Protein AF-A0A944WUW6-F1 (afdb_monomer)

Secondary structure (DSSP, 8-state):
--SB-HHHHHTTTS-HHHHHHHHHHHHHHHHHHHHHHHHHTTHHHHHHHHHHHHHHT-SSPPPHHHHHHHHHHIIIIIITT-TT---HHHHHHHHHHHHHHHHHHHHHHHHHHS--SS-S-SBGGG-

Foldseek 3Di:
DQFFDVVLVVCVPDALVRLVVVVVVVVVCVVVVVVVVCVVVVVVVVVVVVVVVVVVPDPDDDDPVV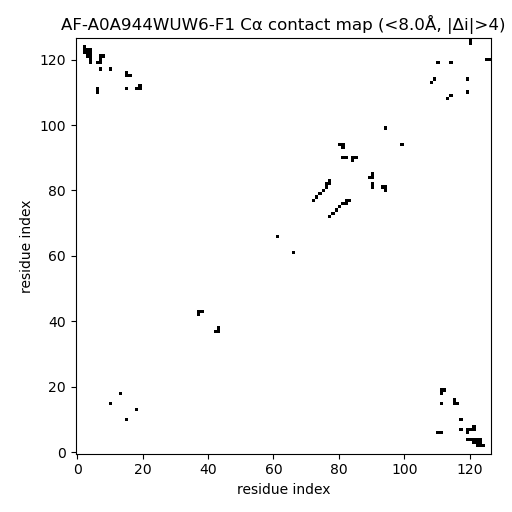VVVVVVVCCVQCVQQVNVDPDPVVSVVCNCVVVVVVVVVVVSCCQSPVCNPSPRDRTPVVD

Radius of gyration: 21.19 Å; Cα contacts (8 Å, |Δi|>4): 56; chains: 1; bounding box: 52×34×46 Å

Structure (mmCIF, N/CA/C/O backbone):
data_AF-A0A944WUW6-F1
#
_entry.id   AF-A0A944WUW6-F1
#
loop_
_atom_site.group_PDB
_atom_site.id
_atom_site.type_symbol
_atom_site.label_atom_id
_atom_site.label_alt_id
_atom_site.label_comp_id
_atom_site.label_asym_id
_atom_site.label_entity_id
_atom_site.label_seq_id
_atom_site.pdbx_PDB_ins_code
_atom_site.Cartn_x
_atom_site.Cartn_y
_atom_site.Cartn_z
_atom_site.occupancy
_atom_site.B_iso_or_equiv
_atom_site.auth_seq_id
_atom_site.auth_comp_id
_atom_site.auth_asym_id
_atom_site.auth_atom_id
_atom_site.pdbx_PDB_model_num
ATOM 1 N N . MET A 1 1 ? 24.281 5.300 -5.720 1.00 60.62 1 MET A N 1
ATOM 2 C CA . MET A 1 1 ? 23.147 4.426 -5.340 1.00 60.62 1 MET A CA 1
ATOM 3 C C . MET A 1 1 ? 21.851 5.213 -5.170 1.00 60.62 1 MET A C 1
ATOM 5 O O . MET A 1 1 ? 20.900 4.852 -5.834 1.00 60.62 1 MET A O 1
ATOM 9 N N . LEU A 1 2 ? 21.797 6.298 -4.378 1.00 64.62 2 LEU A N 1
ATOM 10 C CA . LEU A 1 2 ? 20.575 7.126 -4.249 1.00 64.62 2 LEU A CA 1
ATOM 11 C C . LEU A 1 2 ? 20.174 7.871 -5.532 1.00 64.62 2 LEU A C 1
ATOM 13 O O . LEU A 1 2 ? 18.991 8.075 -5.771 1.00 64.62 2 LEU A O 1
ATOM 17 N N . SER A 1 3 ? 21.148 8.258 -6.355 1.00 71.56 3 SER A N 1
ATOM 18 C CA . SER A 1 3 ? 20.883 8.969 -7.609 1.00 71.56 3 SER A CA 1
ATOM 19 C C . SER A 1 3 ? 20.711 8.047 -8.811 1.00 71.56 3 SER A C 1
ATOM 21 O O . SER A 1 3 ? 20.312 8.545 -9.849 1.00 71.56 3 SER A O 1
ATOM 23 N N . ASN A 1 4 ? 21.002 6.747 -8.693 1.00 74.56 4 ASN A N 1
ATOM 24 C CA . ASN A 1 4 ? 20.932 5.820 -9.824 1.00 74.56 4 ASN A CA 1
ATOM 25 C C . ASN A 1 4 ? 19.585 5.108 -9.820 1.00 74.56 4 ASN A C 1
ATOM 27 O O . ASN A 1 4 ? 19.144 4.623 -8.778 1.00 74.56 4 ASN A O 1
ATOM 31 N N . ASN A 1 5 ? 18.962 5.005 -10.988 1.00 80.81 5 ASN A N 1
ATOM 32 C CA . ASN A 1 5 ? 17.753 4.220 -11.164 1.00 80.81 5 ASN A CA 1
ATOM 33 C C . ASN A 1 5 ? 18.094 2.722 -11.313 1.00 80.81 5 ASN A C 1
ATOM 35 O O . ASN A 1 5 ? 18.631 2.325 -12.349 1.00 80.81 5 ASN A O 1
ATOM 39 N N . PRO A 1 6 ? 17.741 1.864 -10.338 1.00 81.19 6 PRO A N 1
ATOM 40 C CA . PRO A 1 6 ? 18.065 0.441 -10.403 1.00 81.19 6 PRO A CA 1
ATOM 41 C C . PRO A 1 6 ? 17.341 -0.287 -11.544 1.00 81.19 6 PRO A C 1
ATOM 43 O O . PRO A 1 6 ? 17.846 -1.288 -12.040 1.00 81.19 6 PRO A O 1
ATOM 46 N N . PHE A 1 7 ? 16.187 0.209 -12.005 1.00 82.25 7 PHE A N 1
ATOM 47 C C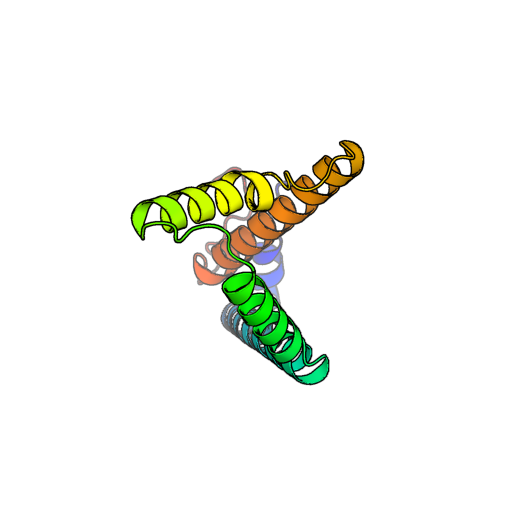A . PHE A 1 7 ? 15.465 -0.398 -13.128 1.00 82.25 7 PHE A CA 1
ATOM 48 C C . PHE A 1 7 ? 16.131 -0.118 -14.477 1.00 82.25 7 PHE A C 1
ATOM 50 O O . PHE A 1 7 ? 16.004 -0.934 -15.385 1.00 82.25 7 PHE A O 1
ATOM 57 N N . ALA A 1 8 ? 16.864 0.995 -14.600 1.00 80.25 8 ALA A N 1
ATOM 58 C CA . ALA A 1 8 ? 17.649 1.301 -15.795 1.00 80.25 8 ALA A CA 1
ATOM 59 C C . ALA A 1 8 ? 18.883 0.390 -15.916 1.00 80.25 8 ALA A C 1
ATOM 61 O O . ALA A 1 8 ? 19.255 -0.011 -17.011 1.00 80.25 8 ALA A O 1
ATOM 62 N N . GLU A 1 9 ? 19.506 0.018 -14.794 1.00 81.94 9 GLU A N 1
ATOM 63 C CA . GLU A 1 9 ? 20.579 -0.987 -14.796 1.00 81.94 9 GLU A CA 1
ATOM 64 C C . GLU A 1 9 ? 20.012 -2.397 -15.032 1.00 81.94 9 GLU A C 1
ATOM 66 O O . GLU A 1 9 ? 20.577 -3.187 -15.789 1.00 81.94 9 GLU A O 1
ATOM 71 N N . LEU A 1 10 ? 18.858 -2.712 -14.432 1.00 84.44 10 LEU A N 1
ATOM 72 C CA . LEU A 1 10 ? 18.220 -4.021 -14.568 1.00 84.44 10 LEU A CA 1
ATOM 73 C C . LEU A 1 10 ? 17.739 -4.298 -15.999 1.00 84.44 10 LEU A C 1
ATOM 75 O O . LEU A 1 10 ? 17.851 -5.437 -16.460 1.00 84.44 10 LEU A O 1
ATOM 79 N N . SER A 1 11 ? 17.261 -3.278 -16.721 1.00 82.69 11 SER A N 1
ATOM 80 C CA . SER A 1 11 ? 16.795 -3.419 -18.107 1.00 82.69 11 SER A CA 1
ATOM 81 C C . SER A 1 11 ? 17.888 -3.840 -19.089 1.00 82.69 11 SER A C 1
ATOM 83 O O . SER A 1 11 ? 17.578 -4.428 -20.124 1.00 82.69 11 SER A O 1
ATOM 85 N N . ALA A 1 12 ? 19.165 -3.647 -18.738 1.00 84.31 12 ALA A N 1
ATOM 86 C CA . ALA A 1 12 ? 20.288 -4.159 -19.519 1.00 84.31 12 ALA A CA 1
ATOM 87 C C . ALA A 1 12 ? 20.353 -5.700 -19.544 1.00 84.31 12 ALA A C 1
ATOM 89 O O . ALA A 1 12 ? 21.002 -6.272 -20.417 1.00 84.31 12 ALA A O 1
ATOM 90 N N . SER A 1 13 ? 19.697 -6.377 -18.594 1.00 87.88 13 SER A N 1
ATOM 91 C CA . SER A 1 13 ? 19.722 -7.841 -18.453 1.00 87.88 13 SER A CA 1
ATOM 92 C C . SER A 1 13 ? 18.340 -8.500 -18.461 1.00 87.88 13 SER A C 1
ATOM 94 O O . SER A 1 13 ? 18.224 -9.663 -18.845 1.00 87.88 13 SER A O 1
ATOM 96 N N . ILE A 1 14 ? 17.285 -7.776 -18.070 1.00 88.06 14 ILE A N 1
ATOM 97 C CA . ILE A 1 14 ? 15.910 -8.280 -18.007 1.00 88.06 14 ILE A CA 1
ATOM 98 C C . ILE A 1 14 ? 15.005 -7.411 -18.889 1.00 88.06 14 ILE A C 1
ATOM 100 O O . ILE A 1 14 ? 14.905 -6.210 -18.652 1.00 88.06 14 ILE A O 1
ATOM 104 N N . PRO A 1 15 ? 14.275 -7.985 -19.863 1.00 88.38 15 PRO A N 1
ATOM 105 C CA . PRO A 1 15 ? 13.331 -7.218 -20.673 1.00 88.38 15 PRO A CA 1
ATOM 106 C C . PRO A 1 15 ? 12.215 -6.570 -19.835 1.00 88.38 15 PRO A C 1
ATOM 108 O O . PRO A 1 15 ? 11.656 -7.208 -18.940 1.00 88.38 15 PRO A O 1
ATOM 111 N N . TYR A 1 16 ? 11.807 -5.343 -20.183 1.00 85.56 16 TYR A N 1
ATOM 112 C CA . TYR A 1 16 ? 10.711 -4.622 -19.507 1.00 85.56 16 TYR A CA 1
ATOM 113 C C . TYR A 1 16 ? 9.413 -5.423 -19.424 1.00 85.56 16 TYR A C 1
ATOM 115 O O . TYR A 1 16 ? 8.780 -5.452 -18.371 1.00 85.56 16 TYR A O 1
ATOM 123 N N . ALA A 1 17 ? 9.060 -6.146 -20.489 1.00 89.31 17 ALA A N 1
ATOM 124 C CA . ALA A 1 17 ? 7.884 -7.011 -20.492 1.00 89.31 17 ALA A CA 1
ATOM 125 C C . ALA A 1 17 ? 7.924 -8.043 -19.349 1.00 89.31 17 ALA A C 1
ATOM 127 O O . ALA A 1 17 ? 6.926 -8.251 -18.665 1.00 89.31 17 ALA A O 1
ATOM 128 N N . VAL A 1 18 ? 9.089 -8.647 -19.079 1.00 91.81 18 VAL A N 1
ATOM 129 C CA . VAL A 1 18 ? 9.252 -9.624 -17.988 1.00 91.81 18 VAL A CA 1
ATOM 130 C C . VAL A 1 18 ? 9.057 -8.954 -16.627 1.00 91.81 18 VAL A C 1
ATOM 132 O O . VAL A 1 18 ? 8.344 -9.494 -15.782 1.00 91.81 18 VAL A O 1
ATOM 135 N N . MET A 1 19 ? 9.624 -7.760 -16.423 1.00 90.50 19 MET A N 1
ATOM 136 C CA . MET A 1 19 ? 9.437 -6.988 -15.186 1.00 90.50 19 MET A CA 1
ATOM 137 C C . MET A 1 19 ? 7.964 -6.617 -14.953 1.00 90.50 19 MET A C 1
ATOM 139 O O . MET A 1 19 ? 7.458 -6.749 -13.839 1.00 90.50 19 MET A O 1
ATOM 143 N N . GLN A 1 20 ? 7.255 -6.200 -16.002 1.00 91.31 20 GLN A N 1
ATOM 144 C CA . GLN A 1 20 ? 5.834 -5.856 -15.932 1.00 91.31 20 GLN A CA 1
ATOM 145 C C . GLN A 1 20 ? 4.975 -7.065 -15.562 1.00 91.31 20 GLN A C 1
ATOM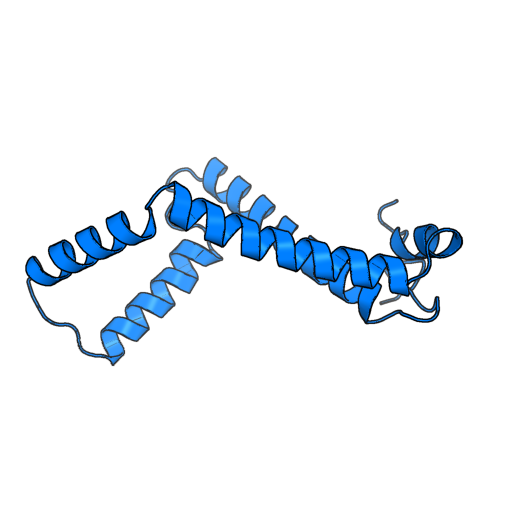 147 O O . GLN A 1 20 ? 4.184 -6.990 -14.619 1.00 91.31 20 GLN A O 1
ATOM 152 N N . TYR A 1 21 ? 5.158 -8.197 -16.250 1.00 94.69 21 TYR A N 1
ATOM 153 C CA . TYR A 1 21 ? 4.434 -9.428 -15.927 1.00 94.69 21 TYR A CA 1
ATOM 154 C C . TYR A 1 21 ? 4.731 -9.908 -14.507 1.00 94.69 21 TYR A C 1
ATOM 156 O O . TYR A 1 21 ? 3.813 -10.344 -13.813 1.00 94.69 21 TYR A O 1
ATOM 164 N N . PHE A 1 22 ? 5.977 -9.775 -14.047 1.00 94.00 22 PHE A N 1
ATOM 165 C CA . PHE A 1 22 ? 6.344 -10.100 -12.674 1.00 94.00 22 PHE A CA 1
ATOM 166 C C . PHE A 1 22 ? 5.569 -9.252 -11.656 1.00 94.00 22 PHE A C 1
ATOM 168 O O . PHE A 1 22 ? 4.999 -9.807 -10.719 1.00 94.00 22 PHE A O 1
ATOM 175 N N . ILE A 1 23 ? 5.477 -7.930 -11.852 1.00 93.81 23 ILE A N 1
ATOM 176 C CA . ILE A 1 23 ? 4.715 -7.051 -10.948 1.00 93.81 23 ILE A CA 1
ATOM 177 C C . ILE A 1 23 ? 3.220 -7.386 -10.984 1.00 93.81 23 ILE A C 1
ATOM 179 O O . ILE A 1 23 ? 2.591 -7.471 -9.930 1.00 93.81 23 ILE A O 1
ATOM 183 N N . ILE A 1 24 ? 2.646 -7.618 -12.169 1.00 95.81 24 ILE A N 1
ATOM 184 C CA . ILE A 1 24 ? 1.233 -8.010 -12.304 1.00 95.81 24 ILE A CA 1
ATOM 185 C C . ILE A 1 24 ? 0.966 -9.298 -11.515 1.00 95.81 24 ILE A C 1
ATOM 187 O O . ILE A 1 24 ? 0.025 -9.367 -10.724 1.00 95.81 24 ILE A O 1
ATOM 191 N N . LEU A 1 25 ? 1.827 -10.303 -11.676 1.00 97.44 25 LEU A N 1
ATOM 192 C CA . LEU A 1 25 ? 1.730 -11.572 -10.964 1.00 97.44 25 LEU A CA 1
ATOM 193 C C . LEU A 1 25 ? 1.920 -11.396 -9.447 1.00 97.44 25 LEU A C 1
ATOM 195 O O . LEU A 1 25 ? 1.183 -12.001 -8.668 1.00 97.44 25 LEU A O 1
ATOM 199 N N . MET A 1 26 ? 2.828 -10.515 -9.016 1.00 95.62 26 MET A N 1
ATOM 200 C CA . MET A 1 26 ? 3.005 -10.159 -7.606 1.00 95.62 26 MET A CA 1
ATOM 201 C C . MET A 1 26 ? 1.721 -9.570 -7.011 1.00 95.62 26 MET A C 1
ATOM 203 O O . MET A 1 26 ? 1.301 -9.991 -5.935 1.00 95.62 26 MET A O 1
ATOM 207 N N . VAL A 1 27 ? 1.062 -8.639 -7.709 1.00 95.25 27 VAL A N 1
ATOM 208 C CA . VAL A 1 27 ? -0.211 -8.051 -7.258 1.00 95.25 27 VAL A CA 1
ATOM 209 C C . VAL A 1 27 ? -1.290 -9.125 -7.134 1.00 95.25 27 VAL A C 1
ATOM 211 O O . VAL A 1 27 ? -1.982 -9.174 -6.115 1.00 95.25 27 VAL A O 1
ATOM 214 N N . ILE A 1 28 ? -1.395 -10.027 -8.116 1.00 97.69 28 ILE A N 1
ATOM 215 C CA . ILE A 1 28 ? -2.341 -11.151 -8.073 1.00 97.69 28 ILE A CA 1
ATOM 216 C C . ILE A 1 28 ? -2.095 -12.020 -6.836 1.00 97.69 28 ILE A C 1
ATOM 218 O O . ILE A 1 28 ? -3.045 -12.357 -6.132 1.00 97.69 28 ILE A O 1
ATOM 222 N N . PHE A 1 29 ? -0.842 -12.355 -6.527 1.00 97.69 29 PHE A N 1
ATOM 223 C CA . PHE A 1 29 ? -0.518 -13.161 -5.350 1.00 97.69 29 PHE A CA 1
ATOM 224 C C . PHE A 1 29 ? -0.733 -12.434 -4.027 1.00 97.69 29 PHE A C 1
ATOM 226 O O . PHE A 1 29 ? -1.185 -13.063 -3.075 1.00 97.69 29 PHE A O 1
ATOM 233 N N . VAL A 1 30 ? -0.480 -11.128 -3.945 1.00 95.88 30 VAL A N 1
ATOM 234 C CA . VAL A 1 30 ? -0.768 -10.348 -2.731 1.00 95.88 30 VAL A CA 1
ATOM 235 C C . VAL A 1 30 ? -2.276 -10.298 -2.473 1.00 95.88 30 VAL A C 1
ATOM 237 O O . VAL A 1 30 ? -2.730 -10.609 -1.369 1.00 95.88 30 VAL A O 1
ATOM 240 N N . VAL A 1 31 ? -3.076 -9.971 -3.491 1.00 96.31 31 VAL A N 1
ATOM 241 C CA . VAL A 1 31 ? -4.543 -9.939 -3.374 1.00 96.31 31 VAL A CA 1
ATOM 242 C C . VAL A 1 31 ? -5.099 -11.340 -3.102 1.00 96.31 31 VAL A C 1
ATOM 244 O O . VAL A 1 31 ? -5.892 -11.531 -2.184 1.00 96.31 31 VAL A O 1
ATOM 247 N N . GLY A 1 32 ? -4.645 -12.352 -3.840 1.00 97.19 32 GLY A N 1
ATOM 248 C CA . GLY A 1 32 ? -5.062 -13.737 -3.630 1.00 97.19 32 GLY A CA 1
ATOM 249 C C . GLY A 1 32 ? -4.686 -14.260 -2.242 1.00 97.19 32 GLY A C 1
ATOM 250 O O . GLY A 1 32 ? -5.522 -14.848 -1.559 1.00 97.19 32 GLY A O 1
ATOM 251 N N . GLY A 1 33 ? -3.460 -13.995 -1.789 1.00 96.25 33 GLY A N 1
ATOM 252 C CA . GLY A 1 33 ? -2.957 -14.403 -0.479 1.00 96.25 33 GLY A CA 1
ATOM 253 C C . GLY A 1 33 ? -3.706 -13.739 0.672 1.00 96.25 33 GLY A C 1
ATOM 254 O O . GLY A 1 33 ? -4.050 -14.410 1.640 1.00 96.25 33 GLY A O 1
ATOM 255 N N . THR A 1 34 ? -4.032 -12.450 0.554 1.00 94.31 34 THR A N 1
ATOM 256 C CA . THR A 1 34 ? -4.843 -11.737 1.558 1.00 94.31 34 THR A CA 1
ATOM 257 C C . THR A 1 34 ? -6.278 -12.260 1.626 1.00 94.31 34 THR A C 1
ATOM 259 O O . THR A 1 34 ? -6.780 -12.503 2.723 1.00 94.31 34 THR A O 1
ATOM 262 N N . ILE A 1 35 ? -6.925 -12.518 0.484 1.00 93.44 35 ILE A N 1
ATOM 263 C CA . ILE A 1 35 ? -8.256 -13.148 0.448 1.00 93.44 35 ILE A CA 1
ATOM 264 C C . ILE A 1 35 ? -8.205 -14.544 1.078 1.00 93.44 35 ILE A C 1
ATOM 266 O O . ILE A 1 35 ? -9.037 -14.876 1.926 1.00 93.44 35 ILE A O 1
ATOM 270 N N . PHE A 1 36 ? -7.218 -15.357 0.697 1.00 95.25 36 PHE A N 1
ATOM 271 C CA . PHE A 1 36 ? -7.037 -16.695 1.249 1.00 95.25 36 PHE A CA 1
ATOM 272 C C . PHE A 1 36 ? -6.809 -16.656 2.764 1.00 95.25 36 PHE A C 1
ATOM 274 O O . PHE A 1 36 ? -7.445 -17.414 3.494 1.00 95.25 36 PHE A O 1
ATOM 281 N N . ASP A 1 37 ? -5.979 -15.733 3.255 1.00 93.69 37 ASP A N 1
ATOM 282 C CA . ASP A 1 37 ? -5.723 -15.534 4.683 1.00 93.69 37 ASP A CA 1
ATOM 283 C C . ASP A 1 37 ? -7.003 -15.160 5.446 1.00 93.69 37 ASP A C 1
ATOM 285 O O . ASP A 1 37 ? -7.285 -15.719 6.509 1.00 93.69 37 ASP A O 1
ATOM 289 N N . MET A 1 38 ? -7.837 -14.280 4.881 1.00 91.69 38 MET A N 1
ATOM 290 C CA . MET A 1 38 ? -9.130 -13.914 5.469 1.00 91.69 38 MET A CA 1
ATOM 291 C C . MET A 1 38 ? -10.089 -15.107 5.573 1.00 91.69 38 MET A C 1
ATOM 293 O O . MET A 1 38 ? -10.762 -15.273 6.598 1.00 91.69 38 MET A O 1
ATOM 297 N N . ILE A 1 39 ? -10.149 -15.944 4.531 1.00 91.31 39 ILE A N 1
ATOM 298 C CA . ILE A 1 39 ? -10.964 -17.167 4.513 1.00 91.31 39 ILE A CA 1
ATOM 299 C C . ILE A 1 39 ? -10.428 -18.163 5.545 1.00 91.31 39 ILE A C 1
ATOM 301 O O . ILE A 1 39 ? -11.188 -18.657 6.380 1.00 91.31 39 ILE A O 1
ATOM 305 N N . HIS A 1 40 ? -9.119 -18.418 5.527 1.00 93.88 40 HIS A N 1
ATOM 306 C CA . HIS A 1 40 ? -8.453 -19.381 6.398 1.00 93.88 40 HIS A CA 1
ATOM 307 C C . HIS A 1 40 ? -8.618 -19.019 7.880 1.00 93.88 40 HIS A C 1
ATOM 309 O O . HIS A 1 40 ? -9.024 -19.854 8.689 1.00 93.88 40 HIS A O 1
ATOM 315 N N . LYS A 1 41 ? -8.400 -17.747 8.234 1.00 93.25 41 LYS A N 1
ATOM 316 C CA . LYS A 1 41 ? -8.559 -17.242 9.607 1.00 93.25 41 LYS A CA 1
ATOM 317 C C . LYS A 1 41 ? -10.018 -17.045 10.021 1.00 93.25 41 LYS A C 1
ATOM 319 O O . LYS A 1 41 ? -10.277 -16.701 11.173 1.00 93.25 41 LYS A O 1
ATOM 324 N N . LYS A 1 42 ? -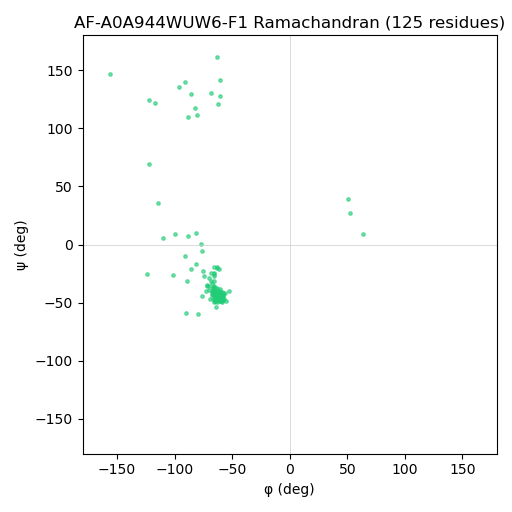10.982 -17.228 9.106 1.00 92.69 42 LYS A N 1
ATOM 325 C CA . LYS A 1 42 ? -12.413 -16.935 9.315 1.00 92.69 42 LYS A CA 1
ATOM 326 C C . LYS A 1 42 ? -12.650 -15.507 9.833 1.00 92.69 42 LYS A C 1
ATOM 328 O O . LYS A 1 42 ? -13.652 -15.247 10.505 1.00 92.69 42 LYS A O 1
ATOM 333 N N . SER A 1 43 ? -11.744 -14.574 9.524 1.00 90.12 43 SER A N 1
ATOM 334 C CA . SER A 1 43 ? -11.759 -13.213 10.072 1.00 90.12 43 SER A CA 1
ATOM 335 C C . SER A 1 43 ? -13.016 -12.462 9.638 1.00 90.12 43 SER A C 1
ATOM 337 O O . SER A 1 43 ? -13.647 -11.796 10.454 1.00 90.12 43 SER A O 1
ATOM 339 N N . ALA A 1 44 ? -13.464 -12.671 8.396 1.00 85.12 44 ALA A N 1
ATOM 340 C CA . ALA A 1 44 ? -14.715 -12.117 7.889 1.00 85.12 44 ALA A CA 1
ATOM 341 C C . ALA A 1 44 ? -15.913 -12.498 8.776 1.00 85.12 44 ALA A C 1
ATOM 343 O O . ALA A 1 44 ? -16.663 -11.626 9.211 1.00 85.12 44 ALA A O 1
ATOM 344 N N . LYS A 1 45 ? -16.055 -13.786 9.129 1.00 89.88 45 LYS A N 1
ATOM 345 C CA . LYS A 1 45 ? -17.146 -14.260 9.998 1.00 89.88 45 LYS A CA 1
ATOM 346 C C . LYS A 1 45 ? -17.101 -13.587 11.370 1.00 89.88 45 LYS A C 1
ATOM 348 O O . LYS A 1 45 ? -18.140 -13.188 11.891 1.00 89.88 45 LYS A O 1
ATOM 353 N N . TYR A 1 46 ? -15.904 -13.441 11.936 1.00 90.06 46 TYR A N 1
ATOM 354 C CA . TYR A 1 46 ? -15.711 -12.749 13.207 1.00 90.06 46 TYR A CA 1
ATOM 355 C C . TYR A 1 46 ? -16.154 -11.277 13.136 1.00 90.06 46 TYR A C 1
ATOM 357 O O . TYR A 1 46 ? -16.920 -10.826 13.990 1.00 90.06 46 TYR A O 1
ATOM 365 N N . PHE A 1 47 ? -15.738 -10.542 12.101 1.00 90.50 47 PHE A N 1
ATOM 366 C CA . PHE A 1 47 ? -16.101 -9.132 11.940 1.00 90.50 47 PHE A CA 1
ATOM 367 C C . PHE A 1 47 ? -17.595 -8.928 11.673 1.00 90.50 47 PHE A C 1
ATOM 369 O O . PHE A 1 47 ? -18.175 -8.006 12.242 1.00 90.50 47 PHE A O 1
ATOM 376 N N . PHE A 1 48 ? -18.247 -9.802 10.897 1.00 91.75 48 PHE A N 1
ATOM 377 C CA . PHE A 1 48 ? -19.698 -9.724 10.685 1.00 91.75 48 PHE A CA 1
ATOM 378 C C . PHE A 1 48 ? -20.485 -9.932 11.981 1.00 91.75 48 PHE A C 1
ATOM 380 O O . PHE A 1 48 ? -21.354 -9.120 12.294 1.00 91.75 48 PHE A O 1
ATOM 387 N N . ALA A 1 49 ? -20.129 -10.943 12.779 1.00 94.25 49 ALA A N 1
ATOM 388 C CA . ALA A 1 49 ? -20.777 -11.183 14.069 1.00 94.25 49 ALA A CA 1
ATOM 389 C C . ALA A 1 49 ? -20.588 -9.998 15.034 1.00 94.25 49 ALA A C 1
ATOM 391 O O . ALA A 1 49 ? -21.524 -9.582 15.718 1.00 94.25 49 ALA A O 1
ATOM 392 N N . LYS A 1 50 ? -19.388 -9.404 15.067 1.00 94.38 50 LYS A N 1
ATOM 393 C CA . LYS A 1 50 ? -19.117 -8.205 15.876 1.00 94.38 50 LYS A CA 1
ATOM 394 C C . LYS A 1 50 ? -19.877 -6.980 15.377 1.00 94.38 50 LYS A C 1
ATOM 396 O O . LYS A 1 50 ? -20.378 -6.220 16.200 1.00 94.38 50 LYS A O 1
ATOM 401 N N . ALA A 1 51 ? -19.994 -6.797 14.066 1.00 90.94 51 ALA A N 1
ATOM 402 C CA . ALA A 1 51 ? -20.746 -5.695 13.482 1.00 90.94 51 ALA A CA 1
ATOM 403 C C . ALA A 1 51 ? -22.248 -5.807 13.781 1.00 90.94 51 ALA A C 1
ATOM 405 O O . ALA A 1 51 ? -22.888 -4.801 14.073 1.00 90.94 51 ALA A O 1
ATOM 406 N N . GLU A 1 52 ? -22.814 -7.013 13.746 1.00 93.25 52 GLU A N 1
ATOM 407 C CA . GLU A 1 52 ? -24.212 -7.258 14.108 1.00 93.25 52 GLU A CA 1
ATOM 408 C C . GLU A 1 52 ? -24.464 -7.012 15.600 1.00 93.25 52 GLU A C 1
ATOM 410 O O . GLU A 1 52 ? -25.364 -6.249 15.954 1.00 93.25 52 GLU A O 1
ATOM 415 N N . ALA A 1 53 ? -23.604 -7.543 16.473 1.00 94.19 53 ALA A N 1
ATOM 416 C CA . ALA A 1 53 ? -23.673 -7.275 17.907 1.00 94.19 53 ALA A CA 1
ATOM 417 C C . ALA A 1 53 ? -23.539 -5.773 18.2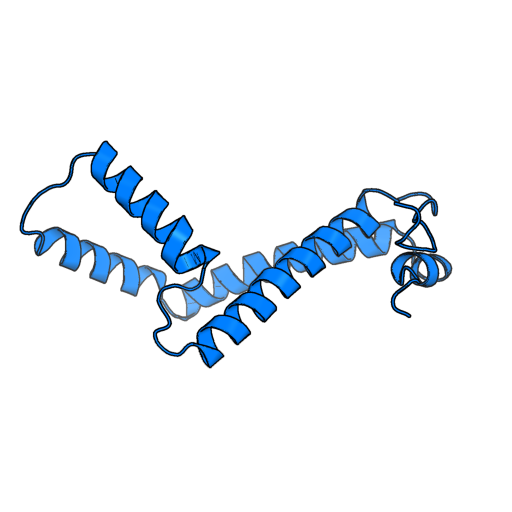23 1.00 94.19 53 ALA A C 1
ATOM 419 O O . ALA A 1 53 ? -24.277 -5.243 19.052 1.00 94.19 53 ALA A O 1
ATOM 420 N N . ALA A 1 54 ? -22.637 -5.067 17.532 1.00 91.00 54 ALA A N 1
ATOM 421 C CA . ALA A 1 54 ? -22.473 -3.622 17.665 1.00 91.00 54 ALA A CA 1
ATOM 422 C C . ALA A 1 54 ? -23.694 -2.850 17.151 1.00 91.00 54 ALA A C 1
ATOM 424 O O . ALA A 1 54 ? -24.062 -1.844 17.745 1.00 91.00 54 ALA A O 1
ATOM 425 N N . LYS A 1 55 ? -24.347 -3.311 16.073 1.00 89.12 55 LYS A N 1
ATOM 426 C CA . LYS A 1 55 ? -25.595 -2.714 15.570 1.00 89.12 55 LYS A CA 1
ATOM 427 C C . LYS A 1 55 ? -26.735 -2.863 16.573 1.00 89.12 55 LYS A C 1
ATOM 429 O O . LYS A 1 55 ? -27.466 -1.891 16.752 1.00 89.12 55 LYS A O 1
ATOM 434 N N . ALA A 1 56 ? -26.858 -4.032 17.203 1.00 92.25 56 ALA A N 1
ATOM 435 C CA . ALA A 1 56 ? -27.885 -4.326 18.200 1.00 92.25 56 ALA A CA 1
ATOM 436 C C . ALA A 1 56 ? -27.693 -3.536 19.507 1.00 92.25 56 ALA A C 1
ATOM 438 O O . ALA A 1 56 ? -28.671 -3.172 20.150 1.00 92.25 56 ALA A O 1
ATOM 439 N N . SER A 1 57 ? -26.450 -3.219 19.885 1.00 91.56 57 SER A N 1
ATOM 440 C CA . SER A 1 57 ? -26.136 -2.442 21.094 1.00 91.56 57 SER A CA 1
ATOM 441 C C . SER A 1 57 ? -26.122 -0.919 20.890 1.00 91.56 57 SER A C 1
ATOM 443 O O . SER A 1 57 ? -25.736 -0.174 21.797 1.00 91.56 57 SER A O 1
ATOM 445 N N . ARG A 1 58 ? -26.538 -0.415 19.717 1.00 89.12 58 ARG A N 1
ATOM 446 C CA . ARG A 1 58 ? -26.543 1.031 19.450 1.00 89.12 58 ARG A CA 1
ATOM 447 C C . ARG A 1 58 ? -27.585 1.753 20.296 1.00 89.12 58 ARG A C 1
ATOM 449 O O . ARG A 1 58 ? -28.762 1.423 20.280 1.00 89.12 58 ARG A O 1
ATOM 456 N N . LYS A 1 59 ? -27.146 2.828 20.955 1.00 92.25 59 LYS A N 1
ATOM 457 C CA . LYS A 1 59 ? -28.015 3.736 21.723 1.00 92.25 59 LYS A CA 1
ATOM 458 C C . LYS A 1 59 ? -28.848 4.674 20.840 1.00 92.25 59 LYS A C 1
ATOM 460 O O . LYS A 1 59 ? -29.841 5.221 21.300 1.00 92.25 59 LYS A O 1
ATOM 465 N N . ARG A 1 60 ? -28.403 4.911 19.603 1.00 92.38 60 ARG A N 1
ATOM 466 C CA . ARG A 1 60 ? -28.999 5.846 18.639 1.00 92.38 60 ARG A CA 1
ATOM 467 C C . ARG A 1 60 ? -28.628 5.438 17.216 1.00 92.38 60 ARG A C 1
ATOM 469 O O . ARG A 1 60 ? -27.510 4.975 16.978 1.00 92.38 60 ARG A O 1
ATOM 476 N N . ASP A 1 61 ? -29.534 5.675 16.272 1.00 86.94 61 ASP A N 1
ATOM 477 C CA . ASP A 1 61 ? -29.231 5.587 14.847 1.00 86.94 61 ASP A CA 1
ATOM 478 C C . ASP A 1 61 ? -28.645 6.895 14.316 1.00 86.94 61 ASP A C 1
ATOM 480 O O . ASP A 1 61 ? -29.181 7.978 14.539 1.00 86.94 61 ASP A O 1
ATOM 484 N N . LEU A 1 62 ? -27.517 6.775 13.618 1.00 88.50 62 LEU A N 1
ATOM 485 C CA . LEU A 1 62 ? -26.851 7.899 12.969 1.00 88.50 62 LEU A CA 1
ATOM 486 C C . LEU A 1 62 ? -27.368 8.035 11.536 1.00 88.50 62 LEU A C 1
ATOM 488 O O . LEU A 1 62 ? -27.527 7.027 10.828 1.00 88.50 62 LEU A O 1
ATOM 492 N N . GLY A 1 63 ? -27.579 9.277 11.103 1.00 91.69 63 GLY A N 1
ATOM 493 C CA . GLY A 1 63 ? -27.933 9.591 9.721 1.00 91.69 63 GLY A CA 1
ATOM 494 C C . GLY A 1 63 ? -26.821 9.198 8.742 1.00 91.69 63 GLY A C 1
ATOM 495 O O . GLY A 1 63 ? -25.665 9.012 9.127 1.00 91.69 63 GLY A O 1
ATOM 496 N N . ALA A 1 64 ? -27.156 9.079 7.454 1.00 89.88 64 ALA A N 1
ATOM 497 C CA . ALA A 1 64 ? -26.182 8.706 6.424 1.00 89.88 64 ALA A CA 1
ATOM 498 C C . ALA A 1 64 ? -24.993 9.688 6.360 1.00 89.88 64 ALA A C 1
ATOM 500 O O . ALA A 1 64 ? -23.849 9.248 6.302 1.00 89.88 64 ALA A O 1
ATOM 501 N N . GLY A 1 65 ? -25.251 10.998 6.464 1.00 92.19 65 GLY A N 1
ATOM 502 C CA . GLY A 1 65 ? -24.201 12.025 6.459 1.00 92.19 65 GLY A CA 1
ATOM 503 C C . GLY A 1 65 ? -23.255 11.948 7.662 1.00 92.19 65 GLY A C 1
ATOM 504 O O . GLY A 1 65 ? -22.046 12.064 7.495 1.00 92.19 65 GLY A O 1
ATOM 505 N N . GLU A 1 66 ? -23.774 11.671 8.861 1.00 90.81 66 GLU A N 1
ATOM 506 C CA . GLU A 1 66 ? -22.957 11.519 10.075 1.00 90.81 66 GLU A CA 1
ATOM 507 C C . GLU A 1 66 ? -22.064 10.272 9.994 1.00 90.81 66 GLU A C 1
ATOM 509 O O . GLU A 1 66 ? -20.883 10.332 10.326 1.00 90.81 66 GLU A O 1
ATOM 514 N N . LYS A 1 67 ? -22.588 9.158 9.462 1.00 90.81 67 LYS A N 1
ATOM 515 C CA . LYS A 1 67 ? -21.795 7.941 9.212 1.00 90.81 67 LYS A CA 1
ATOM 516 C C . LYS A 1 67 ? -20.656 8.191 8.227 1.00 90.81 67 LYS A C 1
ATOM 518 O O . LYS A 1 67 ? -19.549 7.716 8.461 1.00 90.81 67 LYS A O 1
ATOM 523 N N . VAL A 1 68 ? -20.921 8.930 7.148 1.00 93.81 68 VAL A N 1
ATOM 524 C CA . VAL A 1 68 ? -19.885 9.311 6.177 1.00 93.81 68 VAL A CA 1
ATOM 525 C C . VAL A 1 68 ? -18.852 10.225 6.831 1.00 93.81 68 VAL A C 1
ATOM 527 O O . VAL A 1 68 ? -17.662 9.975 6.683 1.00 93.81 68 VAL A O 1
ATOM 530 N N . GLY A 1 69 ? -19.282 11.227 7.602 1.00 94.69 69 GLY A N 1
ATOM 531 C CA . GLY A 1 69 ? -18.376 12.123 8.325 1.00 94.69 69 GLY A CA 1
ATOM 532 C C . GLY A 1 69 ? -17.431 11.371 9.266 1.00 94.69 69 GLY A C 1
ATOM 533 O O . GLY A 1 69 ? -16.222 11.581 9.216 1.00 94.69 69 GLY A O 1
ATOM 534 N N . ILE A 1 70 ? -17.963 10.432 10.055 1.00 92.44 70 ILE A N 1
ATOM 535 C CA . ILE A 1 70 ? -17.157 9.579 10.941 1.00 92.44 70 ILE A CA 1
ATOM 536 C C . ILE A 1 70 ? -16.203 8.702 10.127 1.00 92.44 70 ILE A C 1
ATOM 538 O O . ILE A 1 70 ? -15.026 8.625 10.459 1.00 92.44 70 ILE A O 1
ATOM 542 N N . ALA A 1 71 ? -16.670 8.079 9.041 1.00 93.06 71 ALA A N 1
ATOM 543 C CA . ALA A 1 71 ? -15.814 7.252 8.191 1.00 93.06 71 ALA A CA 1
ATOM 544 C C . ALA A 1 71 ? -14.646 8.058 7.599 1.00 93.06 71 ALA A C 1
ATOM 546 O O . ALA A 1 71 ? -13.506 7.599 7.628 1.00 93.06 71 ALA A O 1
ATOM 547 N N . VAL A 1 72 ? -14.909 9.277 7.121 1.00 95.12 72 VAL A N 1
ATOM 548 C CA . VAL A 1 72 ? -13.870 10.192 6.627 1.00 95.12 72 VAL A CA 1
ATOM 549 C C . VAL A 1 72 ? -12.886 10.542 7.741 1.00 95.12 72 VAL A C 1
ATOM 551 O O . VAL A 1 72 ? -11.678 10.483 7.523 1.00 95.12 72 VAL A O 1
ATOM 554 N N . GLN A 1 73 ? -13.374 10.856 8.942 1.00 93.50 73 GLN A N 1
ATOM 555 C CA . GLN A 1 73 ? -12.513 11.181 10.076 1.00 93.50 73 GLN A CA 1
ATOM 556 C C . GLN A 1 73 ? -11.637 9.995 10.497 1.00 93.50 73 GLN A C 1
ATOM 558 O O . GLN A 1 73 ? -10.442 10.178 10.703 1.00 93.50 73 GLN A O 1
ATOM 563 N N . THR A 1 74 ? -12.189 8.782 10.556 1.00 94.31 74 THR A N 1
ATOM 564 C CA . THR A 1 74 ? -11.429 7.554 10.833 1.00 94.31 74 THR A CA 1
ATOM 565 C C . THR A 1 74 ? -10.350 7.316 9.778 1.00 94.31 74 THR A C 1
ATOM 567 O O . THR A 1 74 ? -9.214 7.001 10.115 1.00 94.31 74 THR A O 1
ATOM 570 N N . VAL A 1 75 ? -10.648 7.519 8.493 1.00 93.75 75 VAL A N 1
ATOM 571 C CA . VAL A 1 75 ? -9.635 7.372 7.436 1.00 93.75 75 VAL A CA 1
ATOM 572 C C . VAL A 1 75 ? -8.535 8.426 7.573 1.00 93.75 75 VAL A C 1
ATOM 574 O O . VAL A 1 75 ? -7.352 8.095 7.528 1.00 93.75 75 VAL A O 1
ATOM 577 N N . LEU A 1 76 ? -8.896 9.692 7.764 1.00 94.06 76 LEU A N 1
ATOM 578 C CA . LEU A 1 76 ? -7.918 10.777 7.830 1.00 94.06 76 LEU A CA 1
ATOM 579 C C . LEU A 1 76 ? -7.073 10.733 9.103 1.00 94.06 76 LEU A C 1
ATOM 581 O O . LEU A 1 76 ? -5.880 11.003 9.048 1.00 94.06 76 LEU A O 1
ATOM 585 N N . VAL A 1 77 ? -7.663 10.406 10.248 1.00 93.50 77 VAL A N 1
ATOM 586 C CA . VAL A 1 77 ? -6.955 10.414 11.531 1.00 93.50 77 VAL A CA 1
ATOM 587 C C . VAL A 1 77 ? -6.339 9.048 11.798 1.00 93.50 77 VAL A C 1
ATOM 589 O O . VAL A 1 77 ? -5.118 8.936 11.918 1.00 93.50 77 VAL A O 1
ATOM 592 N N . ASP A 1 78 ? -7.143 7.994 11.848 1.00 92.88 78 ASP A N 1
ATOM 593 C CA . ASP A 1 78 ? -6.668 6.694 12.319 1.00 92.88 78 ASP A CA 1
ATOM 594 C C . ASP A 1 78 ? -5.817 5.997 11.263 1.00 92.88 78 ASP A C 1
ATOM 596 O O . ASP A 1 78 ? -4.729 5.530 11.584 1.00 92.88 78 ASP A O 1
ATOM 600 N N . VAL A 1 79 ? -6.241 5.995 9.997 1.00 92.56 79 VAL A N 1
ATOM 601 C CA . VAL A 1 79 ? -5.485 5.325 8.926 1.00 92.56 79 VAL A CA 1
ATOM 602 C C . VAL A 1 79 ? -4.317 6.191 8.460 1.00 92.56 79 VAL A C 1
ATOM 604 O O . VAL A 1 79 ? -3.162 5.787 8.579 1.00 92.56 79 VAL A O 1
ATOM 607 N N . ALA A 1 80 ? -4.589 7.402 7.966 1.00 93.62 80 ALA A N 1
ATOM 608 C CA . ALA A 1 80 ? -3.557 8.219 7.331 1.00 93.62 80 ALA A CA 1
ATOM 609 C C . ALA A 1 80 ? -2.514 8.748 8.326 1.00 93.62 80 ALA A C 1
ATOM 611 O O . ALA A 1 80 ? -1.358 8.940 7.948 1.00 93.62 80 ALA A O 1
ATOM 612 N N . THR A 1 81 ? -2.872 8.954 9.598 1.00 93.88 81 THR A N 1
ATOM 613 C CA . THR A 1 81 ? -1.902 9.403 10.611 1.00 93.88 81 THR A CA 1
ATOM 614 C C . THR A 1 81 ? -1.560 8.349 11.655 1.00 93.88 81 THR A C 1
ATOM 616 O O . THR A 1 81 ? -0.827 8.666 12.595 1.00 93.88 81 THR A O 1
ATOM 619 N N . SER A 1 82 ? -2.056 7.113 11.518 1.00 94.00 82 SER A N 1
ATOM 620 C CA . SER A 1 82 ? -1.884 6.062 12.532 1.00 94.00 82 SER A CA 1
ATOM 621 C C . SER A 1 82 ? -2.280 6.557 13.933 1.00 94.00 82 SER A C 1
ATOM 623 O O . SER A 1 82 ? -1.590 6.306 14.924 1.00 94.00 82 SER A O 1
ATOM 625 N N . GLY A 1 83 ? -3.360 7.350 13.991 1.00 90.06 83 GLY A N 1
ATOM 626 C CA . GLY A 1 83 ? -3.821 8.060 15.186 1.00 90.06 83 GLY A CA 1
ATOM 627 C C . GLY A 1 83 ? -4.208 7.137 16.341 1.00 90.06 83 GLY A C 1
ATOM 628 O O . GLY A 1 83 ? -4.145 7.551 17.497 1.00 90.06 83 GLY A O 1
ATOM 629 N N . GLU A 1 84 ? -4.502 5.869 16.040 1.00 89.75 84 GLU A N 1
ATOM 630 C CA . GLU A 1 84 ? -4.818 4.839 17.033 1.00 89.75 84 GLU A CA 1
ATOM 631 C C . GLU A 1 84 ? -3.653 4.523 17.988 1.00 89.75 84 GLU A C 1
ATOM 633 O O . GLU A 1 84 ? -3.860 3.981 19.076 1.00 89.75 84 GLU A O 1
ATOM 638 N N . PHE A 1 85 ? -2.412 4.860 17.622 1.00 91.81 85 PHE A N 1
ATOM 639 C CA . PHE A 1 85 ? -1.257 4.583 18.469 1.00 91.81 85 PHE A CA 1
ATOM 640 C C . PHE A 1 85 ? -0.977 5.717 19.449 1.00 91.81 85 PHE A C 1
ATOM 642 O O . PHE A 1 85 ? -0.427 6.758 19.094 1.00 91.81 85 PHE A O 1
ATOM 649 N N . CYS A 1 86 ? -1.237 5.450 20.729 1.00 91.38 86 CYS A N 1
ATOM 650 C CA . CYS A 1 86 ? -0.883 6.360 21.819 1.00 91.38 86 CYS A CA 1
ATOM 651 C C . CYS A 1 86 ? 0.637 6.479 22.039 1.00 91.38 86 CYS A C 1
ATOM 653 O O . CYS A 1 86 ? 1.103 7.481 22.573 1.00 91.38 86 CYS A O 1
ATOM 655 N N . ASN A 1 87 ? 1.425 5.465 21.651 1.00 95.31 87 ASN A N 1
ATOM 656 C CA . ASN A 1 87 ? 2.883 5.510 21.771 1.00 95.31 87 ASN A CA 1
ATOM 657 C C . ASN A 1 87 ? 3.489 6.273 20.575 1.00 95.31 87 ASN A C 1
ATOM 659 O O . ASN A 1 87 ? 3.380 5.790 19.441 1.00 95.31 87 ASN A O 1
ATOM 663 N N . PRO A 1 88 ? 4.173 7.410 20.804 1.00 93.06 88 PRO A N 1
ATOM 664 C CA . PRO A 1 88 ? 4.670 8.255 19.721 1.00 93.06 88 PRO A CA 1
ATOM 665 C C . PRO A 1 88 ? 5.757 7.569 18.885 1.00 93.06 88 PRO A C 1
ATOM 667 O O . PRO A 1 88 ? 5.758 7.706 17.666 1.00 93.06 88 PRO A O 1
ATOM 670 N N . MET A 1 89 ? 6.633 6.766 19.497 1.00 95.81 89 MET A N 1
ATOM 671 C CA . MET A 1 89 ? 7.688 6.045 18.774 1.00 95.81 89 MET A CA 1
ATOM 672 C C . MET A 1 89 ? 7.110 4.959 17.864 1.00 95.81 89 MET A C 1
ATOM 674 O O . MET A 1 89 ? 7.516 4.833 16.708 1.00 95.81 89 MET A O 1
ATOM 678 N N . ARG A 1 90 ? 6.110 4.211 18.352 1.00 95.00 90 ARG A N 1
ATOM 679 C CA . ARG A 1 90 ? 5.383 3.224 17.541 1.00 95.00 90 ARG A CA 1
ATOM 680 C C . ARG A 1 90 ? 4.642 3.899 16.388 1.00 95.00 90 ARG A C 1
ATOM 682 O O . ARG A 1 90 ? 4.689 3.395 15.271 1.00 95.00 90 ARG A O 1
ATOM 689 N N . ARG A 1 91 ? 3.997 5.041 16.646 1.00 95.25 91 ARG A N 1
ATOM 690 C CA . ARG A 1 91 ? 3.274 5.811 15.628 1.00 95.25 91 ARG A CA 1
ATOM 691 C C . ARG A 1 91 ? 4.205 6.290 14.518 1.00 95.25 91 ARG A C 1
ATOM 693 O O . ARG A 1 91 ? 3.922 6.059 13.349 1.00 95.25 91 ARG A O 1
ATOM 700 N N . ILE A 1 92 ? 5.336 6.892 14.882 1.00 95.81 92 ILE A N 1
ATOM 701 C CA . ILE A 1 92 ? 6.342 7.373 13.929 1.00 95.81 92 ILE A CA 1
ATOM 702 C C . ILE A 1 92 ? 6.879 6.214 13.082 1.00 95.81 92 ILE A C 1
ATOM 704 O O . ILE A 1 92 ? 6.892 6.305 11.857 1.00 95.81 92 ILE A O 1
ATOM 708 N N . SER A 1 93 ? 7.261 5.100 13.714 1.00 96.25 93 SER A N 1
ATOM 709 C CA . SER A 1 93 ? 7.737 3.912 12.996 1.00 96.25 93 SER A CA 1
ATOM 710 C C . SER A 1 93 ? 6.694 3.380 12.009 1.00 96.25 93 SER A C 1
ATOM 712 O O . SER A 1 93 ? 7.028 3.085 10.858 1.00 96.25 93 SER A O 1
ATOM 714 N N . HIS A 1 94 ? 5.424 3.316 12.419 1.00 95.06 94 HIS A N 1
ATOM 715 C CA . HIS A 1 94 ? 4.360 2.851 11.541 1.00 95.06 94 HIS A CA 1
ATOM 716 C C . HIS A 1 94 ? 4.131 3.803 10.359 1.00 95.06 94 HIS A C 1
ATOM 718 O O . HIS A 1 94 ? 3.956 3.325 9.239 1.00 95.06 94 HIS A O 1
ATOM 724 N N . LEU A 1 95 ? 4.202 5.121 10.574 1.00 96.00 95 LEU A N 1
ATOM 725 C CA . LEU A 1 95 ? 4.067 6.119 9.510 1.00 96.00 95 LEU A CA 1
ATOM 726 C C . LEU A 1 95 ? 5.203 6.030 8.491 1.00 96.00 95 LEU A C 1
ATOM 728 O O . LEU A 1 95 ? 4.935 5.951 7.294 1.00 96.00 95 LEU A O 1
ATOM 732 N N . PHE A 1 96 ? 6.457 5.981 8.948 1.00 96.56 96 PHE A N 1
ATOM 733 C CA . PHE A 1 96 ? 7.607 5.840 8.051 1.00 96.56 96 PHE A CA 1
ATOM 734 C C . PHE A 1 96 ? 7.550 4.538 7.250 1.00 96.56 96 PHE A C 1
ATOM 736 O O . PHE A 1 96 ? 7.832 4.546 6.055 1.00 96.56 96 PHE A O 1
ATOM 743 N N . THR A 1 97 ? 7.133 3.436 7.875 1.00 95.81 97 THR A N 1
ATOM 744 C CA . THR A 1 97 ? 7.005 2.145 7.185 1.00 95.81 97 THR A CA 1
ATOM 745 C C . THR A 1 97 ? 5.852 2.164 6.180 1.00 95.81 97 THR A C 1
ATOM 747 O O . THR A 1 97 ? 6.031 1.756 5.037 1.00 95.81 97 THR A O 1
ATOM 750 N N . MET A 1 98 ? 4.678 2.667 6.577 1.00 95.75 98 MET A N 1
ATOM 751 C CA . MET A 1 98 ? 3.488 2.710 5.725 1.00 95.75 98 MET A CA 1
ATOM 752 C C . MET A 1 98 ? 3.711 3.606 4.506 1.00 95.75 98 MET A C 1
ATOM 754 O O . MET A 1 98 ? 3.549 3.153 3.375 1.00 95.75 98 MET A O 1
ATOM 758 N N . TYR A 1 99 ? 4.122 4.858 4.715 1.00 96.62 99 TYR A N 1
ATOM 759 C CA . TYR A 1 99 ? 4.354 5.789 3.613 1.00 96.62 99 TYR A CA 1
ATOM 760 C C . TYR A 1 99 ? 5.602 5.438 2.810 1.00 96.62 99 TYR A C 1
ATOM 762 O O . TYR A 1 99 ? 5.577 5.558 1.589 1.00 96.62 99 TYR A O 1
ATOM 770 N N . GLY A 1 100 ? 6.659 4.937 3.456 1.00 96.12 100 GLY A N 1
ATOM 771 C CA . GLY A 1 100 ? 7.836 4.422 2.758 1.00 96.12 100 GLY A CA 1
ATOM 772 C C . GLY A 1 100 ? 7.474 3.287 1.801 1.00 96.12 100 GLY A C 1
ATOM 773 O O . GLY A 1 100 ? 7.897 3.297 0.648 1.00 96.12 100 GLY A O 1
ATOM 774 N N . PHE A 1 101 ? 6.619 2.359 2.235 1.00 95.38 101 PHE A N 1
ATOM 775 C CA .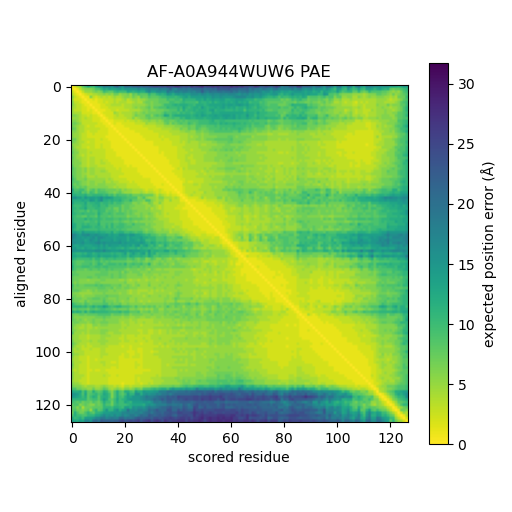 PHE A 1 101 ? 6.118 1.280 1.386 1.00 95.38 101 PHE A CA 1
ATOM 776 C C . PHE A 1 101 ? 5.209 1.784 0.254 1.00 95.38 101 PHE A C 1
ATOM 778 O O . PHE A 1 101 ? 5.371 1.357 -0.887 1.00 95.38 101 PHE A O 1
ATOM 785 N N . ILE A 1 102 ? 4.293 2.722 0.529 1.00 95.06 102 ILE A N 1
ATOM 786 C CA . ILE A 1 102 ? 3.423 3.319 -0.502 1.00 95.06 102 ILE A CA 1
ATOM 787 C C . ILE A 1 102 ? 4.258 4.016 -1.582 1.00 95.06 102 ILE A C 1
ATOM 789 O O . ILE A 1 102 ? 4.049 3.773 -2.769 1.00 95.06 102 ILE A O 1
ATOM 793 N N . LEU A 1 103 ? 5.223 4.849 -1.182 1.00 94.12 103 LEU A N 1
ATOM 794 C CA . LEU A 1 103 ? 6.115 5.544 -2.111 1.00 94.12 103 LEU A CA 1
ATOM 795 C C . LEU A 1 103 ? 6.968 4.558 -2.911 1.00 94.12 103 LEU A C 1
ATOM 797 O O . LEU A 1 103 ? 7.127 4.728 -4.118 1.00 94.12 103 LEU A O 1
ATOM 801 N N . PHE A 1 104 ? 7.471 3.505 -2.266 1.00 91.44 104 PHE A N 1
ATOM 802 C CA . PHE A 1 104 ? 8.212 2.440 -2.935 1.00 91.44 104 PHE A CA 1
ATOM 803 C C . PHE A 1 104 ? 7.377 1.751 -4.022 1.00 91.44 104 PHE A C 1
ATOM 805 O O . PHE A 1 104 ? 7.848 1.603 -5.152 1.00 91.44 104 PHE A O 1
ATOM 812 N N . LEU A 1 105 ? 6.131 1.371 -3.716 1.00 92.88 105 LEU A N 1
ATOM 813 C CA . LEU A 1 105 ? 5.229 0.760 -4.693 1.00 92.88 105 LEU A CA 1
ATOM 814 C C . LEU A 1 105 ? 4.899 1.720 -5.838 1.00 92.88 105 LEU A C 1
ATOM 816 O O . LEU A 1 105 ? 5.002 1.334 -7.001 1.00 92.88 105 LEU A O 1
ATOM 820 N N . ALA A 1 106 ? 4.542 2.968 -5.523 1.00 91.38 106 ALA A N 1
ATOM 821 C CA . ALA A 1 106 ? 4.205 3.977 -6.522 1.00 91.38 106 ALA A CA 1
ATOM 822 C C . ALA A 1 106 ? 5.376 4.231 -7.483 1.00 91.38 106 ALA A C 1
ATOM 824 O O . ALA A 1 106 ? 5.190 4.209 -8.698 1.00 91.38 106 ALA A O 1
ATOM 825 N N . ASN A 1 107 ? 6.590 4.394 -6.950 1.00 88.44 107 ASN A N 1
ATOM 826 C CA . ASN A 1 107 ? 7.787 4.601 -7.758 1.00 88.44 107 ASN A CA 1
ATOM 827 C C . ASN A 1 107 ? 8.136 3.364 -8.597 1.00 88.44 107 ASN A C 1
ATOM 829 O O . ASN A 1 107 ? 8.488 3.492 -9.763 1.00 88.44 107 ASN A O 1
ATOM 833 N N . THR A 1 108 ? 7.991 2.161 -8.038 1.00 88.62 108 THR A N 1
ATOM 834 C CA . THR A 1 108 ? 8.221 0.909 -8.776 1.00 88.62 108 THR A CA 1
ATOM 835 C C . THR A 1 108 ? 7.272 0.783 -9.966 1.00 88.62 108 THR A C 1
ATOM 837 O O . THR A 1 108 ? 7.707 0.495 -11.079 1.00 88.62 108 THR A O 1
ATOM 840 N N . VAL A 1 109 ? 5.979 1.049 -9.759 1.00 89.88 109 VAL A N 1
ATOM 841 C CA . VAL A 1 109 ? 4.989 1.028 -10.842 1.00 89.88 109 VAL A CA 1
ATOM 842 C C . VAL A 1 109 ? 5.299 2.114 -11.873 1.00 89.88 109 VAL A C 1
ATOM 844 O O . VAL A 1 109 ? 5.326 1.823 -13.065 1.00 89.88 109 VAL A O 1
ATOM 847 N N . ALA A 1 110 ? 5.597 3.342 -11.441 1.00 87.44 110 ALA A N 1
ATOM 848 C CA . ALA A 1 110 ? 5.947 4.425 -12.356 1.00 87.44 110 ALA A CA 1
ATOM 849 C C . ALA A 1 110 ? 7.173 4.074 -13.216 1.00 87.44 110 ALA A C 1
ATOM 851 O O . ALA A 1 110 ? 7.111 4.165 -14.437 1.00 87.44 110 ALA A O 1
ATOM 852 N N . LEU A 1 111 ? 8.264 3.605 -12.609 1.00 85.56 111 LEU A N 1
ATOM 853 C CA . LEU A 1 111 ? 9.508 3.315 -13.325 1.00 85.56 111 LEU A CA 1
ATOM 854 C C . LEU A 1 111 ? 9.390 2.137 -14.300 1.00 85.56 111 LEU A C 1
ATOM 856 O O . LEU A 1 111 ? 10.024 2.166 -15.350 1.00 85.56 111 LEU A O 1
ATOM 860 N N . VAL A 1 112 ? 8.574 1.125 -13.990 1.00 86.56 112 VAL A N 1
ATOM 861 C CA . VAL A 1 112 ? 8.441 -0.078 -14.832 1.00 86.56 112 VAL A CA 1
ATOM 862 C C . VAL A 1 112 ? 7.359 0.061 -15.909 1.00 86.56 112 VAL A C 1
ATOM 864 O O . VAL A 1 112 ? 7.483 -0.520 -16.989 1.00 86.56 112 VAL A O 1
ATOM 867 N N . PHE A 1 113 ? 6.296 0.826 -15.649 1.00 86.88 113 PHE A N 1
ATOM 868 C CA . PHE A 1 113 ? 5.174 0.962 -16.584 1.00 86.88 113 PHE A CA 1
ATOM 869 C C . PHE A 1 113 ? 5.193 2.262 -17.393 1.00 86.88 113 PHE A C 1
ATOM 871 O O . PHE A 1 113 ? 4.668 2.261 -18.502 1.00 86.88 113 PHE A O 1
ATOM 878 N N . ALA A 1 114 ? 5.798 3.349 -16.899 1.00 83.44 114 ALA A N 1
ATOM 879 C CA . ALA A 1 114 ? 5.888 4.600 -17.660 1.00 83.44 114 ALA A CA 1
ATOM 880 C C . ALA A 1 114 ? 7.095 4.650 -18.615 1.00 83.44 114 ALA A C 1
ATOM 882 O O . ALA A 1 114 ? 7.072 5.414 -19.576 1.00 83.44 114 ALA A O 1
ATOM 883 N N . TYR A 1 115 ? 8.135 3.839 -18.381 1.00 75.81 115 TYR A N 1
ATOM 884 C CA . TYR A 1 115 ? 9.393 3.878 -19.140 1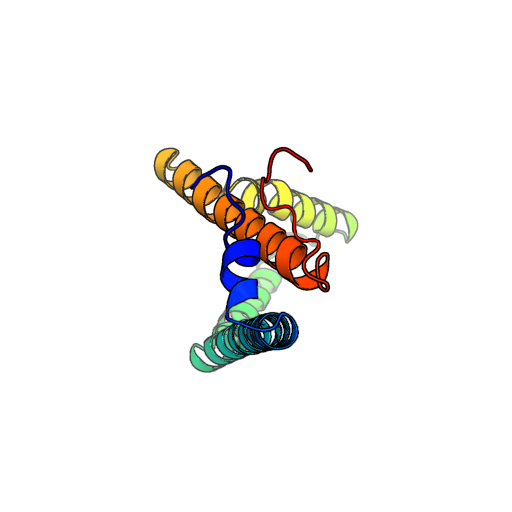.00 75.81 115 TYR A CA 1
ATOM 885 C C . TYR A 1 115 ? 9.717 2.532 -19.797 1.00 75.81 115 TYR A C 1
ATOM 887 O O . TYR A 1 115 ? 10.651 1.840 -19.404 1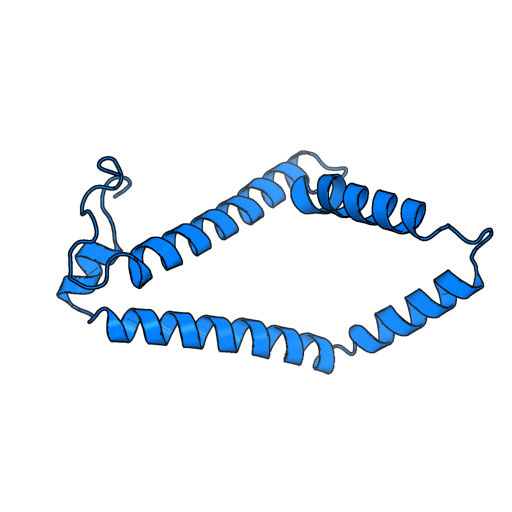.00 75.81 115 TYR A O 1
ATOM 895 N N . THR A 1 116 ? 8.932 2.153 -20.805 1.00 69.44 116 THR A N 1
ATOM 896 C CA . THR A 1 116 ? 8.975 0.813 -21.422 1.00 69.44 116 THR A CA 1
ATOM 897 C C . THR A 1 116 ? 10.074 0.609 -22.467 1.00 69.44 116 THR A C 1
ATOM 899 O O . THR A 1 116 ? 10.417 -0.534 -22.760 1.00 69.44 116 THR A O 1
ATOM 902 N N . ASP A 1 117 ? 10.664 1.692 -22.986 1.00 66.81 117 ASP A N 1
ATOM 903 C CA . ASP A 1 117 ? 11.557 1.660 -24.157 1.00 66.81 117 ASP A CA 1
ATOM 904 C C . ASP A 1 117 ? 13.013 2.040 -23.825 1.00 66.81 117 ASP A C 1
ATOM 906 O O . ASP A 1 117 ? 13.685 2.695 -24.613 1.00 66.81 117 ASP A O 1
ATOM 910 N N . ASN A 1 118 ? 13.522 1.669 -22.643 1.00 62.75 118 ASN A N 1
ATOM 911 C CA . ASN A 1 118 ? 14.841 2.094 -22.125 1.00 62.75 118 ASN A CA 1
ATOM 912 C C . ASN A 1 118 ? 14.989 3.606 -21.869 1.00 62.75 118 ASN A C 1
ATOM 914 O O . ASN A 1 118 ? 16.072 4.071 -21.528 1.00 62.75 118 ASN A O 1
ATOM 918 N N . ASN A 1 119 ? 13.899 4.371 -21.942 1.00 66.25 119 ASN A N 1
ATOM 919 C CA . ASN A 1 119 ? 13.887 5.801 -21.620 1.00 66.25 119 ASN A CA 1
ATOM 920 C C . ASN A 1 119 ? 13.794 6.080 -20.113 1.00 66.25 119 ASN A C 1
ATOM 922 O O . ASN A 1 119 ? 13.560 7.218 -19.710 1.00 66.25 119 ASN A O 1
ATOM 926 N N . ALA A 1 120 ? 13.936 5.052 -19.272 1.00 66.06 120 ALA A N 1
ATOM 927 C CA . ALA A 1 120 ? 13.943 5.229 -17.831 1.00 66.06 120 ALA A CA 1
ATOM 928 C C . ALA A 1 120 ? 15.152 6.103 -17.462 1.00 66.06 120 ALA A C 1
ATOM 930 O O . ALA A 1 120 ? 16.283 5.724 -17.776 1.00 66.06 120 ALA A O 1
ATOM 931 N N . PRO A 1 121 ? 14.956 7.266 -16.816 1.00 68.81 121 PRO A N 1
ATOM 932 C CA . PRO A 1 121 ? 16.064 8.158 -16.516 1.00 68.81 121 PRO A CA 1
ATOM 933 C C . PRO A 1 121 ? 17.059 7.433 -15.613 1.00 68.81 121 PRO A C 1
ATOM 935 O O . PRO A 1 121 ? 16.681 6.871 -14.583 1.00 68.81 121 PRO A O 1
ATOM 938 N N . ALA A 1 122 ? 18.332 7.428 -16.013 1.00 69.62 122 ALA A N 1
ATOM 939 C CA . ALA A 1 122 ? 19.407 6.816 -15.235 1.00 69.62 122 ALA A CA 1
ATOM 940 C C . ALA A 1 122 ? 19.638 7.562 -13.912 1.00 69.62 122 ALA A C 1
ATOM 942 O O . ALA A 1 122 ? 20.074 6.952 -12.934 1.00 69.62 122 ALA A O 1
ATOM 943 N N . ILE A 1 123 ? 19.306 8.861 -13.880 1.00 63.19 123 ILE A N 1
ATOM 944 C CA . ILE A 1 123 ? 19.424 9.724 -12.710 1.00 63.19 123 ILE A CA 1
ATOM 945 C C . ILE A 1 123 ? 18.041 10.219 -12.275 1.00 63.19 123 ILE A C 1
ATOM 947 O O . ILE A 1 123 ? 17.347 10.883 -13.034 1.00 63.19 123 ILE A O 1
ATOM 951 N N . VAL A 1 124 ? 17.640 9.937 -11.033 1.00 59.62 124 VAL A N 1
ATOM 952 C CA . VAL A 1 124 ? 16.298 10.295 -10.516 1.00 59.62 124 VAL A CA 1
ATOM 953 C C . VAL A 1 124 ? 16.093 11.816 -10.408 1.00 59.62 124 VAL A C 1
ATOM 955 O O . VAL A 1 124 ? 14.969 12.290 -10.493 1.00 59.62 124 VAL A O 1
ATOM 958 N N . SER A 1 125 ? 17.168 12.600 -10.272 1.00 58.75 125 SER A N 1
ATOM 959 C CA . SER A 1 125 ? 17.108 14.067 -10.160 1.00 58.75 125 SER A CA 1
ATOM 960 C C . SER A 1 125 ? 16.856 14.802 -11.481 1.00 58.75 125 SER A C 1
ATOM 962 O O . SER A 1 125 ? 16.878 16.029 -11.490 1.00 58.75 125 SER A O 1
ATOM 964 N N . THR A 1 126 ? 16.709 14.085 -12.599 1.00 51.50 126 THR A N 1
ATOM 965 C CA . THR A 1 126 ? 16.357 14.676 -13.902 1.00 51.50 126 THR A CA 1
ATOM 966 C C . THR A 1 126 ? 14.872 14.521 -14.239 1.00 51.50 126 THR A C 1
ATOM 968 O O . THR A 1 126 ? 14.490 14.773 -15.3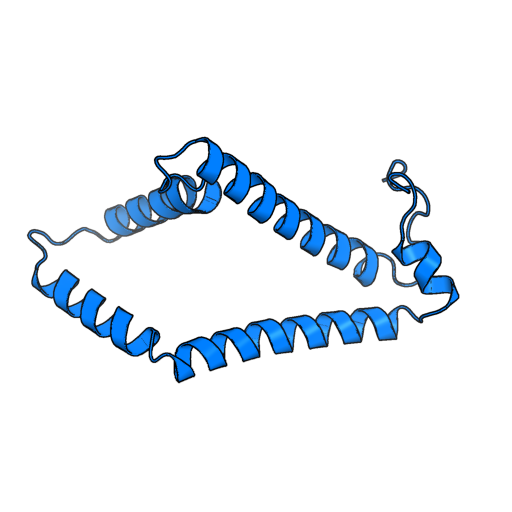81 1.00 51.50 126 THR A O 1
ATOM 971 N N . LEU A 1 127 ? 14.066 14.069 -13.269 1.00 48.31 127 LEU A N 1
ATOM 972 C CA . LEU A 1 127 ? 12.602 14.073 -13.302 1.00 48.31 127 LEU A CA 1
ATOM 973 C C . LEU A 1 127 ? 12.039 15.370 -12.722 1.00 48.31 127 LEU A C 1
ATOM 975 O O . LEU A 1 127 ? 12.587 15.836 -11.697 1.00 48.31 127 LEU A O 1
#

Solvent-accessible surface area (backbone atoms only — not comparable to full-atom values): 7242 Å² total; per-residue (Å²): 112,92,53,47,33,67,64,48,61,44,49,79,80,42,58,50,68,60,56,47,54,50,52,54,52,49,52,51,48,53,56,50,48,52,54,48,48,38,61,75,67,43,47,61,61,55,51,51,56,50,51,51,53,54,60,73,67,52,92,67,88,74,55,73,67,57,52,49,51,50,52,51,48,44,45,59,40,38,62,73,58,37,56,80,44,87,50,64,69,61,26,50,53,49,49,54,51,52,51,50,48,50,51,51,52,53,49,51,50,45,55,52,69,73,29,68,80,79,70,37,59,55,42,61,86,80,110

pLDDT: mean 88.13, std 10.31, range [48.31, 97.69]

Mean predicted aligned error: 7.04 Å

Sequence (127 aa):
MLSNNPFAELSASIPYAVMQYFIILMVIFVVGGTIFDMIHKKSAKYFFAKAEAAKASRKRDLGAGEKVGIAVQTVLVDVATSGEFCNPMRRISHLFTMYGFILFLANTVALVFAYTDNNAPAIVSTL